Protein AF-A0A7C7NBR2-F1 (afdb_monomer)

Foldseek 3Di:
DPPWDKDKDWDWDDDVPGIDIDIFIDTPPDDDPVCPRVVVVVVVVVVVVDDD

Mean predicted aligned error: 5.49 Å

pLDDT: mean 86.43, std 13.47, range [41.16, 97.0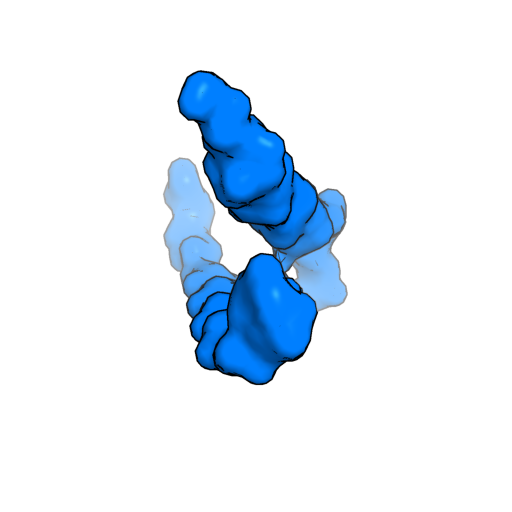]

Nearest PDB structures (foldseek):
  6k15-assembly1_G  TM=3.834E-01  e=5.942E+00  Saccharomyces cerevisiae S288C
  5knc-assembly1_G  TM=4.110E-01  e=7.257E+00  Enterococcus hirae ATCC 9790
  7vdv-assembly1_V  TM=3.420E-01  e=6.789E+00  Homo sapiens
  8ied-assembly1_A  TM=3.334E-01  e=9.473E+00  Homo sapiens

Radius of gyration: 13.55 Å; Cα contacts (8 Å, |Δi|>4): 47; chains: 1; bounding box: 25×26×40 Å

Structure (mmCIF, N/CA/C/O backbone):
data_AF-A0A7C7NBR2-F1
#
_entry.id   AF-A0A7C7NBR2-F1
#
loop_
_atom_site.group_PDB
_atom_site.id
_atom_site.type_symbol
_atom_site.label_atom_id
_atom_site.label_alt_id
_atom_site.label_comp_id
_atom_site.label_asym_id
_atom_site.label_entity_id
_atom_site.label_seq_id
_atom_site.pdbx_PDB_ins_code
_atom_site.Cartn_x
_atom_site.Cartn_y
_atom_site.Cartn_z
_atom_site.occupancy
_atom_site.B_iso_or_equiv
_atom_site.auth_seq_id
_atom_site.auth_comp_id
_atom_site.auth_asym_id
_atom_site.auth_atom_id
_atom_site.pdbx_PDB_model_num
ATOM 1 N N . TRP A 1 1 ? 4.261 5.786 -19.817 1.00 57.25 1 TRP A N 1
ATOM 2 C CA . TRP A 1 1 ? 3.814 4.643 -18.993 1.00 57.25 1 TRP A CA 1
ATOM 3 C C . TRP A 1 1 ? 4.103 3.357 -19.759 1.00 57.25 1 TRP A C 1
ATOM 5 O O . TRP A 1 1 ? 3.658 3.250 -20.892 1.00 57.25 1 TRP A O 1
ATOM 15 N N . PHE A 1 2 ? 4.869 2.419 -19.195 1.00 68.06 2 PHE A N 1
ATOM 16 C CA . PHE A 1 2 ? 5.399 1.233 -19.901 1.00 68.06 2 PHE A CA 1
ATOM 17 C C . PHE A 1 2 ? 4.449 0.014 -19.947 1.00 68.06 2 PHE A C 1
ATOM 19 O O . PHE A 1 2 ? 4.834 -1.045 -20.427 1.00 68.06 2 PHE A O 1
ATOM 26 N N . GLY A 1 3 ? 3.211 0.130 -19.451 1.00 72.12 3 GLY A N 1
ATOM 27 C CA . GLY A 1 3 ? 2.222 -0.960 -19.509 1.00 72.12 3 GLY A CA 1
ATOM 28 C C . GLY A 1 3 ? 2.413 -2.062 -18.460 1.00 72.12 3 GLY A C 1
ATOM 29 O O . GLY A 1 3 ? 1.746 -3.093 -18.532 1.00 72.12 3 GLY A O 1
ATOM 30 N N . PHE A 1 4 ? 3.294 -1.851 -17.478 1.00 77.62 4 PHE A N 1
ATOM 31 C CA . PHE A 1 4 ? 3.485 -2.780 -16.369 1.00 77.62 4 PHE A CA 1
ATOM 32 C C . PHE A 1 4 ? 2.199 -2.928 -15.551 1.00 77.62 4 PHE A C 1
ATOM 34 O O . PHE A 1 4 ? 1.489 -1.953 -15.293 1.00 77.62 4 PHE A O 1
ATOM 41 N N . LYS A 1 5 ? 1.890 -4.174 -15.182 1.00 86.75 5 LYS A N 1
ATOM 42 C CA . LYS A 1 5 ? 0.747 -4.518 -14.338 1.00 86.75 5 LYS A CA 1
ATOM 43 C C . LYS A 1 5 ? 1.252 -4.915 -12.967 1.00 86.75 5 LYS A C 1
ATOM 45 O O . LYS A 1 5 ? 2.136 -5.765 -12.863 1.00 86.75 5 LYS A O 1
ATOM 50 N N . ASP A 1 6 ? 0.619 -4.360 -11.950 1.00 90.62 6 ASP A N 1
ATOM 51 C CA . ASP A 1 6 ? 0.927 -4.646 -10.562 1.00 90.62 6 ASP A CA 1
ATOM 52 C C . ASP A 1 6 ? -0.342 -5.061 -9.823 1.00 90.62 6 ASP A C 1
ATOM 54 O O . ASP A 1 6 ? -1.440 -4.612 -10.156 1.00 90.62 6 ASP A O 1
ATOM 58 N N . ASP A 1 7 ? -0.169 -5.903 -8.812 1.00 93.06 7 ASP A N 1
ATOM 59 C CA . ASP A 1 7 ? -1.229 -6.302 -7.898 1.00 93.06 7 ASP A CA 1
ATOM 60 C C . ASP A 1 7 ? -0.970 -5.716 -6.518 1.00 93.06 7 ASP A C 1
AT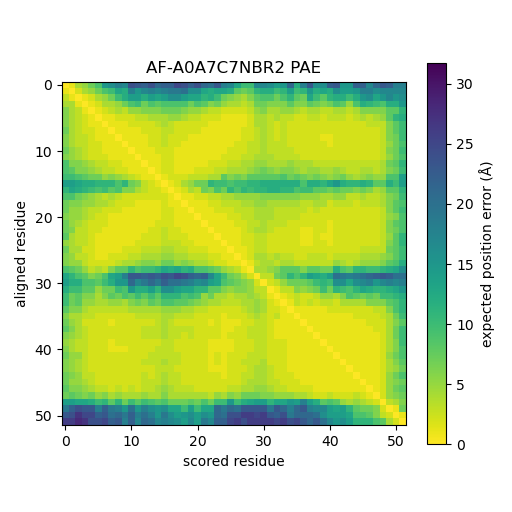OM 62 O O . ASP A 1 7 ? 0.144 -5.779 -5.985 1.00 93.06 7 ASP A O 1
ATOM 66 N N . VAL A 1 8 ? -2.030 -5.182 -5.919 1.00 94.19 8 VAL A N 1
ATOM 67 C CA . VAL A 1 8 ? -2.035 -4.704 -4.539 1.00 94.19 8 VAL A CA 1
ATOM 68 C C . VAL A 1 8 ? -3.160 -5.411 -3.805 1.00 94.19 8 VAL A C 1
ATOM 70 O O . VAL A 1 8 ? -4.308 -5.393 -4.243 1.00 94.19 8 VAL A O 1
ATOM 73 N N . VAL A 1 9 ? -2.825 -6.044 -2.685 1.00 97.00 9 VAL A N 1
ATOM 74 C CA . VAL A 1 9 ? -3.789 -6.726 -1.821 1.00 97.00 9 VAL A CA 1
ATOM 75 C C . VAL A 1 9 ? -3.774 -6.042 -0.467 1.00 97.00 9 VAL A C 1
ATOM 77 O O . VAL A 1 9 ? -2.730 -5.957 0.181 1.00 97.00 9 VAL A O 1
ATOM 80 N N . ILE A 1 10 ? -4.945 -5.584 -0.038 1.00 95.94 10 ILE A N 1
ATOM 81 C CA . ILE A 1 10 ? -5.157 -4.969 1.269 1.00 95.94 10 ILE A CA 1
ATOM 82 C C . ILE A 1 10 ? -6.113 -5.867 2.039 1.00 95.94 10 ILE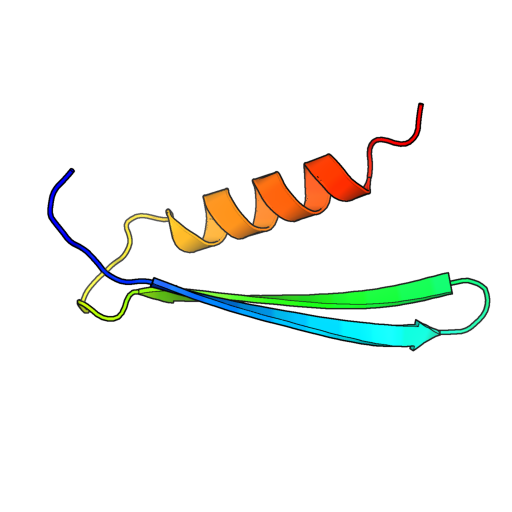 A C 1
ATOM 84 O O . ILE A 1 10 ? -7.211 -6.170 1.573 1.00 95.94 10 ILE A O 1
ATOM 88 N N . ARG A 1 11 ? -5.685 -6.306 3.219 1.00 96.94 11 ARG A N 1
ATOM 89 C CA . ARG A 1 11 ? -6.524 -7.048 4.155 1.00 96.94 11 ARG A CA 1
ATOM 90 C C . ARG A 1 11 ? -6.746 -6.198 5.389 1.00 96.94 11 ARG A C 1
ATOM 92 O O . ARG A 1 11 ? -5.788 -5.707 5.976 1.00 96.94 11 ARG A O 1
ATOM 99 N N . ILE A 1 12 ? -8.004 -6.078 5.789 1.00 95.38 12 ILE A N 1
ATOM 100 C CA . ILE A 1 12 ? -8.413 -5.359 6.990 1.00 95.38 12 ILE A CA 1
ATOM 101 C C . ILE A 1 12 ? -9.113 -6.362 7.895 1.00 95.38 12 ILE A C 1
ATOM 103 O O . ILE A 1 12 ? -10.032 -7.055 7.459 1.00 95.38 12 ILE A O 1
ATOM 107 N N . VAL A 1 13 ? -8.656 -6.461 9.138 1.00 96.94 13 VAL A N 1
ATOM 108 C CA . VAL A 1 13 ? -9.289 -7.286 10.169 1.00 96.94 13 VAL A CA 1
ATOM 109 C C . VAL A 1 13 ? -9.527 -6.445 11.413 1.00 96.94 13 VAL A C 1
ATOM 111 O O . VAL A 1 13 ? -8.693 -5.613 11.775 1.00 96.94 13 VAL A O 1
ATOM 114 N N . SER A 1 14 ? -10.661 -6.661 12.076 1.00 96.12 14 SER A N 1
ATOM 115 C CA . SER A 1 14 ? -10.936 -6.032 13.368 1.00 96.12 14 SER A CA 1
ATOM 116 C C . SER A 1 14 ? -9.859 -6.418 14.382 1.00 96.12 14 SER A C 1
ATOM 118 O O . SER A 1 14 ? -9.473 -7.585 14.468 1.00 96.12 14 SER A O 1
ATOM 120 N N . SER A 1 15 ? -9.403 -5.451 15.168 1.00 93.75 15 SER A N 1
ATOM 121 C CA . SER A 1 15 ? -8.488 -5.647 16.293 1.00 93.75 15 SER A CA 1
ATOM 122 C C . SER A 1 15 ? -8.994 -4.835 17.487 1.00 93.75 15 SER A C 1
ATOM 124 O O . SER A 1 15 ? -9.754 -3.889 17.304 1.00 93.75 15 SER A O 1
ATOM 126 N N . ASN A 1 16 ? -8.607 -5.178 18.718 1.00 90.88 16 ASN A N 1
ATOM 127 C CA . ASN A 1 16 ? -9.099 -4.461 19.901 1.00 90.88 16 ASN A CA 1
ATOM 128 C C . ASN A 1 16 ? -8.830 -2.951 19.793 1.00 90.88 16 ASN A C 1
ATOM 130 O O . ASN A 1 16 ? -7.677 -2.530 19.746 1.00 90.88 16 ASN A O 1
ATOM 134 N N . GLY A 1 17 ? -9.906 -2.159 19.750 1.00 89.75 17 GLY A N 1
ATOM 135 C CA . GLY A 1 17 ? -9.846 -0.700 19.639 1.00 89.75 17 GLY A CA 1
ATOM 136 C C . GLY A 1 17 ? -9.517 -0.156 18.243 1.00 89.75 17 GLY A C 1
ATOM 137 O O . GLY A 1 17 ? -9.263 1.037 18.123 1.00 89.75 17 GLY A O 1
ATOM 138 N N . GLY A 1 18 ? -9.512 -0.984 17.190 1.00 90.38 18 GLY A N 1
ATOM 139 C CA . GLY A 1 18 ? -9.203 -0.522 15.836 1.00 90.38 18 GLY A CA 1
ATOM 140 C C . GLY A 1 18 ? -9.228 -1.613 14.765 1.00 90.38 18 GLY A C 1
ATOM 14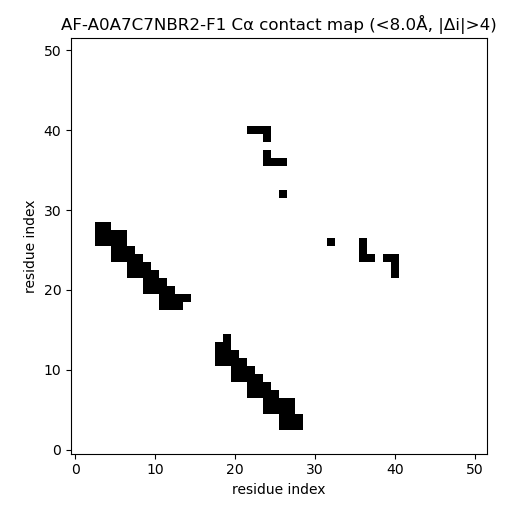1 O O . GLY A 1 18 ? -9.966 -2.593 14.840 1.00 90.38 18 GLY A O 1
ATOM 142 N N . SER A 1 19 ? -8.414 -1.437 13.727 1.00 92.81 19 SER A N 1
ATOM 143 C CA . SER A 1 19 ? -8.250 -2.419 12.653 1.00 92.81 19 SER A CA 1
ATOM 144 C C . SER A 1 19 ? -6.776 -2.687 12.405 1.00 92.81 19 SER A C 1
ATOM 146 O O . SER A 1 19 ? -5.963 -1.766 12.379 1.00 92.81 19 SER A O 1
ATOM 148 N N . ARG A 1 20 ? -6.428 -3.953 12.186 1.00 92.50 20 ARG A N 1
ATOM 149 C CA . ARG A 1 20 ? -5.126 -4.326 11.641 1.00 92.50 20 ARG A CA 1
ATOM 150 C C . ARG A 1 20 ? -5.228 -4.324 10.121 1.00 92.50 20 ARG A C 1
ATOM 152 O O . ARG A 1 20 ? -6.106 -4.981 9.561 1.00 92.50 20 ARG A O 1
ATOM 159 N N . VAL A 1 21 ? -4.313 -3.608 9.475 1.00 93.12 21 VAL A N 1
ATOM 160 C CA . VAL A 1 21 ? -4.234 -3.508 8.017 1.00 93.12 21 VAL A CA 1
ATOM 161 C C . VAL A 1 21 ? -2.949 -4.173 7.539 1.00 93.12 21 VAL A C 1
ATOM 163 O O . VAL A 1 21 ? -1.854 -3.708 7.846 1.00 93.12 21 VAL A O 1
ATOM 166 N N . ASP A 1 22 ? -3.078 -5.260 6.782 1.00 94.81 22 ASP A N 1
ATOM 167 C CA . ASP A 1 22 ? -1.954 -5.903 6.105 1.00 94.81 22 ASP A CA 1
ATOM 168 C C . ASP A 1 22 ? -1.967 -5.486 4.624 1.00 94.81 22 ASP A C 1
ATOM 170 O O . ASP A 1 22 ? -2.939 -5.738 3.906 1.00 94.81 22 ASP A O 1
ATOM 174 N N . VAL A 1 23 ? -0.879 -4.875 4.150 1.00 95.88 23 VAL A N 1
ATOM 175 C CA . VAL A 1 23 ? -0.740 -4.400 2.764 1.00 95.88 23 VAL A CA 1
ATOM 176 C C . VAL A 1 23 ? 0.349 -5.200 2.062 1.00 95.88 23 VAL A C 1
ATOM 178 O O . VAL A 1 23 ? 1.459 -5.342 2.575 1.00 95.88 23 VAL A O 1
ATOM 181 N N . ARG A 1 24 ? 0.041 -5.731 0.878 1.00 95.62 24 ARG A N 1
ATOM 182 C CA . ARG A 1 24 ? 0.988 -6.457 0.024 1.00 95.62 24 ARG A CA 1
ATOM 183 C C . ARG A 1 24 ? 0.968 -5.883 -1.381 1.00 95.62 24 ARG A C 1
ATOM 185 O O . ARG A 1 24 ? -0.088 -5.509 -1.883 1.00 95.62 24 ARG A O 1
ATOM 192 N N . SER A 1 25 ? 2.133 -5.846 -2.015 1.00 94.56 25 SER A N 1
ATOM 193 C CA . SER A 1 25 ? 2.311 -5.306 -3.358 1.00 94.56 25 SER A CA 1
ATOM 194 C C . SER A 1 25 ? 3.287 -6.176 -4.136 1.00 94.56 25 SER A C 1
ATOM 196 O O . SER A 1 25 ? 4.320 -6.569 -3.594 1.00 94.56 25 SER A O 1
ATOM 198 N N . VAL A 1 26 ? 2.957 -6.483 -5.388 1.00 93.19 26 VAL A N 1
ATOM 199 C CA . VAL A 1 26 ? 3.799 -7.289 -6.277 1.00 93.19 26 VAL A CA 1
ATOM 200 C C . VAL A 1 26 ? 3.675 -6.801 -7.717 1.00 93.19 26 VAL A C 1
ATOM 202 O O . VAL A 1 26 ? 2.602 -6.385 -8.151 1.00 93.19 26 VAL A O 1
ATOM 205 N N . SER A 1 27 ? 4.775 -6.871 -8.468 1.00 90.75 27 SER A N 1
ATOM 206 C CA . SER A 1 27 ? 4.767 -6.593 -9.906 1.00 90.75 27 SER A CA 1
ATOM 207 C C . SER A 1 27 ? 4.639 -7.879 -10.716 1.00 90.75 27 SER A C 1
ATOM 209 O O . SER A 1 27 ? 5.315 -8.864 -10.416 1.00 90.75 27 SER A O 1
ATOM 211 N N . ARG A 1 28 ? 3.807 -7.877 -11.767 1.00 89.38 28 ARG A N 1
ATOM 212 C CA . ARG A 1 28 ? 3.570 -9.061 -12.617 1.00 89.38 28 ARG A CA 1
ATOM 213 C C . ARG A 1 28 ? 4.666 -9.316 -13.657 1.00 89.38 28 ARG A C 1
ATOM 215 O O . ARG A 1 28 ? 4.607 -10.327 -14.347 1.00 89.38 28 ARG A O 1
ATOM 222 N N . VAL A 1 29 ? 5.625 -8.402 -13.817 1.00 80.81 29 VAL A N 1
ATOM 223 C CA . VAL A 1 29 ? 6.558 -8.415 -14.965 1.00 80.81 29 VAL A CA 1
ATOM 224 C C . VAL A 1 29 ? 7.954 -8.965 -14.621 1.00 80.81 29 VAL A C 1
ATOM 226 O O . VAL A 1 29 ? 8.657 -9.424 -15.510 1.00 80.81 29 VAL A O 1
ATOM 229 N N . GLY A 1 30 ? 8.299 -9.055 -13.332 1.00 71.19 30 GLY A N 1
ATOM 230 C CA . GLY A 1 30 ? 9.308 -9.976 -12.783 1.00 71.19 30 GLY A CA 1
ATOM 231 C C . GLY A 1 30 ? 10.795 -9.778 -13.149 1.00 71.19 30 GLY A C 1
ATOM 232 O O . GLY A 1 30 ? 11.251 -10.209 -14.202 1.00 71.19 30 GLY A O 1
ATOM 233 N N . ARG A 1 31 ? 11.578 -9.261 -12.182 1.00 65.56 31 ARG A N 1
ATOM 234 C CA . ARG A 1 31 ? 12.929 -9.726 -11.741 1.00 65.56 31 ARG A CA 1
ATOM 235 C C . ARG A 1 31 ? 13.425 -8.903 -10.542 1.00 65.56 31 ARG A C 1
ATOM 237 O O . ARG A 1 31 ? 14.018 -9.447 -9.622 1.00 65.56 31 ARG A O 1
ATOM 244 N N . SER A 1 32 ? 13.144 -7.604 -10.557 1.00 77.69 32 SER A N 1
ATOM 245 C CA . SER A 1 32 ? 13.354 -6.639 -9.473 1.00 77.69 32 SER A CA 1
ATOM 246 C C . SER A 1 32 ? 12.382 -5.479 -9.695 1.00 77.69 32 SER A C 1
ATOM 248 O O . SER A 1 32 ? 12.081 -5.160 -10.844 1.00 77.69 32 SER A O 1
ATOM 250 N N . ASP A 1 33 ? 11.868 -4.874 -8.627 1.00 82.31 33 ASP A N 1
ATOM 251 C CA . ASP A 1 33 ? 10.986 -3.700 -8.681 1.00 82.31 33 ASP A CA 1
ATOM 252 C C . ASP A 1 33 ? 11.704 -2.404 -8.273 1.00 82.31 33 ASP A C 1
ATOM 254 O O . ASP A 1 33 ? 11.068 -1.360 -8.170 1.00 82.31 33 ASP A O 1
ATOM 258 N N . VAL A 1 34 ? 13.011 -2.485 -7.980 1.00 88.38 34 VAL A N 1
ATOM 259 C CA . VAL A 1 34 ? 13.862 -1.367 -7.529 1.00 88.38 34 VAL A CA 1
ATOM 260 C C . VAL A 1 34 ? 13.247 -0.598 -6.340 1.00 88.38 34 VAL A C 1
ATOM 262 O O . VAL A 1 34 ? 13.487 0.588 -6.147 1.00 88.38 34 VAL A O 1
ATOM 265 N N . GLY A 1 35 ? 12.444 -1.276 -5.512 1.00 91.25 35 GLY A N 1
ATOM 266 C CA . GLY A 1 35 ? 11.789 -0.681 -4.348 1.00 91.25 35 GLY A CA 1
ATOM 267 C C . GLY A 1 35 ? 10.430 -0.027 -4.615 1.00 91.25 35 GLY A C 1
ATOM 268 O O . GLY A 1 35 ? 9.825 0.472 -3.663 1.00 91.25 35 GLY A O 1
ATOM 269 N N . SER A 1 36 ? 9.895 -0.071 -5.840 1.00 92.25 36 SER A N 1
ATOM 270 C CA . SER A 1 36 ? 8.577 0.499 -6.156 1.00 92.25 36 SER A CA 1
ATOM 271 C C . SER A 1 36 ? 7.440 -0.099 -5.318 1.00 92.25 36 SER A C 1
ATOM 273 O O . SER A 1 36 ? 6.530 0.630 -4.921 1.00 92.25 36 SER A O 1
ATOM 275 N N . ASN A 1 37 ? 7.472 -1.397 -4.979 1.00 93.06 37 ASN A N 1
ATOM 276 C CA . ASN A 1 37 ? 6.446 -1.972 -4.102 1.00 93.06 37 ASN A CA 1
ATOM 277 C C . ASN A 1 37 ? 6.554 -1.427 -2.672 1.00 93.06 37 ASN A C 1
ATOM 279 O O . ASN A 1 37 ? 5.535 -1.153 -2.040 1.00 93.06 37 ASN A O 1
ATOM 283 N N . ALA A 1 38 ? 7.775 -1.243 -2.163 1.00 94.31 38 ALA A N 1
ATOM 284 C CA . ALA A 1 38 ? 7.995 -0.691 -0.829 1.00 94.31 38 ALA A CA 1
ATOM 285 C C . ALA A 1 38 ? 7.565 0.781 -0.750 1.00 94.31 38 ALA A C 1
ATOM 287 O O . ALA A 1 38 ? 6.915 1.183 0.214 1.00 94.31 38 ALA A O 1
ATOM 288 N N . GLU A 1 39 ? 7.889 1.576 -1.773 1.00 95.06 39 GLU A N 1
ATOM 289 C CA . GLU A 1 39 ? 7.423 2.957 -1.903 1.00 95.06 39 GLU A CA 1
ATOM 290 C C . GLU A 1 39 ? 5.895 3.033 -1.886 1.00 95.06 39 GLU A C 1
ATOM 292 O O . GLU A 1 39 ? 5.327 3.768 -1.079 1.00 95.06 39 GLU A O 1
ATOM 297 N N . ARG A 1 40 ? 5.229 2.197 -2.689 1.00 94.38 40 ARG A N 1
ATOM 298 C CA . ARG A 1 40 ? 3.766 2.123 -2.748 1.00 94.38 40 ARG A CA 1
ATOM 299 C C . ARG A 1 40 ? 3.139 1.785 -1.399 1.00 94.38 40 ARG A C 1
ATOM 301 O O . ARG A 1 40 ? 2.183 2.440 -0.992 1.00 94.38 40 ARG A O 1
ATOM 308 N N . ILE A 1 41 ? 3.678 0.784 -0.700 1.00 94.94 41 ILE A N 1
ATOM 309 C CA . ILE A 1 41 ? 3.187 0.391 0.627 1.00 94.94 41 ILE A CA 1
ATOM 310 C C . ILE A 1 41 ? 3.339 1.552 1.617 1.00 94.94 41 ILE A C 1
ATOM 312 O O . ILE A 1 41 ? 2.389 1.866 2.330 1.0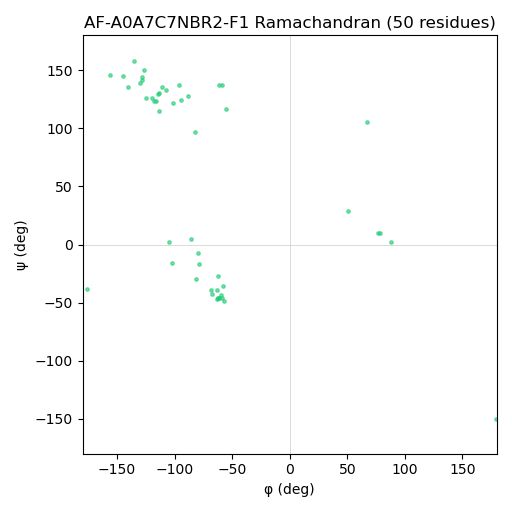0 94.94 41 ILE A O 1
ATOM 316 N N . ARG A 1 42 ? 4.500 2.223 1.643 1.00 94.50 42 ARG A N 1
ATOM 317 C CA . ARG A 1 42 ? 4.734 3.368 2.539 1.00 94.50 42 ARG A CA 1
ATOM 318 C C . ARG A 1 42 ? 3.795 4.532 2.246 1.00 94.50 42 ARG A C 1
ATOM 320 O O . ARG A 1 42 ? 3.216 5.071 3.182 1.00 94.50 42 ARG A O 1
ATOM 327 N N . ALA A 1 43 ? 3.623 4.888 0.975 1.00 94.38 43 ALA A N 1
ATOM 328 C CA . ALA A 1 43 ? 2.725 5.964 0.568 1.00 94.38 43 ALA A CA 1
ATOM 329 C C . ALA A 1 43 ? 1.276 5.678 0.993 1.00 94.38 43 ALA A C 1
ATOM 331 O O . ALA A 1 43 ? 0.613 6.548 1.550 1.00 94.38 43 ALA A O 1
ATOM 332 N N . PHE A 1 44 ? 0.811 4.440 0.801 1.00 93.25 44 PHE A N 1
ATOM 333 C CA . PHE A 1 44 ? -0.525 4.029 1.224 1.00 93.25 44 PHE A CA 1
ATOM 334 C C . PHE A 1 44 ? -0.707 4.108 2.748 1.00 93.25 44 PHE A C 1
ATOM 336 O O . PHE A 1 44 ? -1.690 4.669 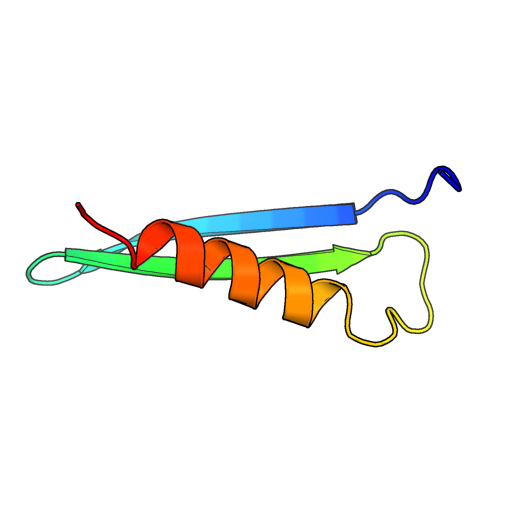3.222 1.00 93.25 44 PHE A O 1
ATOM 343 N N . LEU A 1 45 ? 0.250 3.589 3.525 1.00 91.75 45 LEU A N 1
ATOM 344 C CA . LEU A 1 45 ? 0.195 3.650 4.990 1.00 91.75 45 LEU A CA 1
ATOM 345 C C . LEU A 1 45 ? 0.242 5.094 5.511 1.00 91.75 45 LEU A C 1
ATOM 347 O O . LEU A 1 45 ? -0.489 5.421 6.442 1.00 91.75 45 LEU A O 1
ATOM 351 N N . ALA A 1 46 ? 1.054 5.960 4.898 1.00 92.62 46 ALA A N 1
ATOM 352 C CA . ALA A 1 46 ? 1.124 7.376 5.251 1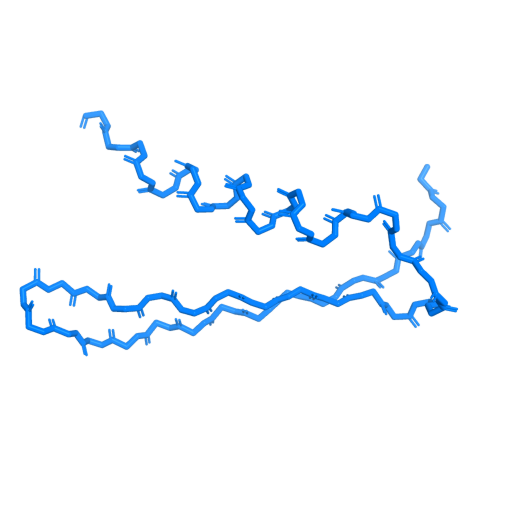.00 92.62 46 ALA A CA 1
ATOM 353 C C . ALA A 1 46 ? -0.214 8.088 5.004 1.00 92.62 46 ALA A C 1
ATOM 355 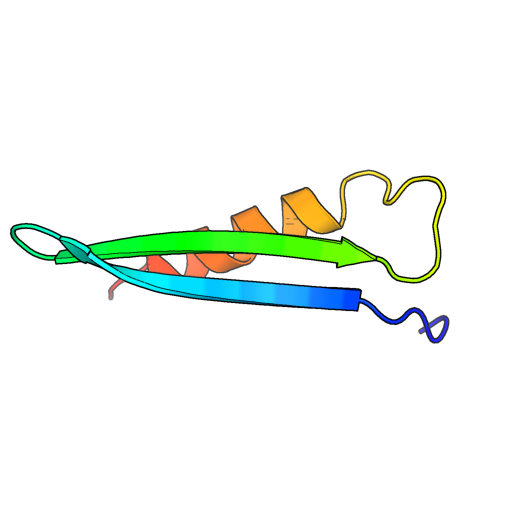O O . ALA A 1 46 ? -0.706 8.772 5.895 1.00 92.62 46 ALA A O 1
ATOM 356 N N . ALA A 1 47 ? -0.844 7.852 3.849 1.00 91.44 47 ALA A N 1
ATOM 357 C CA . ALA A 1 47 ? -2.147 8.430 3.519 1.00 91.44 47 ALA A CA 1
ATOM 358 C C . ALA A 1 47 ? -3.269 7.992 4.479 1.00 91.44 47 ALA A C 1
ATOM 360 O O . ALA A 1 47 ? -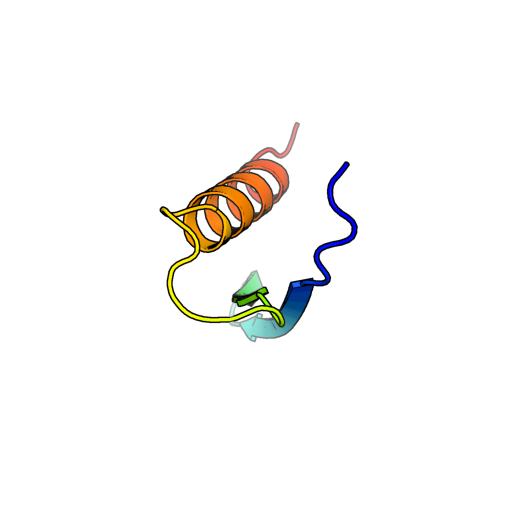4.225 8.733 4.671 1.00 91.44 47 ALA A O 1
ATOM 361 N N . MET A 1 48 ? -3.161 6.809 5.095 1.00 86.31 48 MET A N 1
ATOM 362 C CA . MET A 1 48 ? -4.106 6.364 6.128 1.00 86.31 48 MET A CA 1
ATOM 363 C C . MET A 1 48 ? -3.806 6.933 7.521 1.00 86.31 48 MET A C 1
ATOM 365 O O . MET A 1 48 ? -4.719 7.057 8.333 1.00 86.31 48 MET A O 1
ATOM 369 N N . GLY A 1 49 ? -2.535 7.211 7.829 1.00 77.00 49 GLY A N 1
ATOM 370 C CA . GLY A 1 49 ? -2.101 7.748 9.123 1.00 77.00 49 GLY A CA 1
ATOM 371 C C . GLY A 1 49 ? -2.331 9.252 9.278 1.00 77.00 49 GLY A C 1
ATOM 372 O O . GLY A 1 49 ? -2.307 9.759 10.397 1.00 77.00 49 GLY A O 1
ATOM 373 N N . THR A 1 50 ? -2.565 9.968 8.178 1.00 52.53 50 THR A N 1
ATOM 374 C CA . THR A 1 50 ? -3.002 11.364 8.199 1.00 52.53 50 THR A CA 1
ATOM 375 C C . THR A 1 50 ? -4.514 11.410 8.407 1.00 52.53 50 THR A C 1
ATOM 377 O O . THR A 1 50 ? -5.288 11.261 7.466 1.00 52.53 50 THR A O 1
ATOM 380 N N . GLN A 1 51 ? -4.931 11.594 9.656 1.00 41.16 51 GLN A N 1
ATOM 381 C CA . GLN A 1 51 ? -6.255 12.123 9.978 1.00 41.16 51 GLN A CA 1
ATOM 382 C C . GLN A 1 51 ? -6.097 13.637 10.176 1.00 41.16 51 GLN A C 1
ATOM 384 O O . GLN A 1 51 ? -5.230 14.046 10.949 1.00 41.16 51 GLN A O 1
ATOM 389 N N . GLU A 1 52 ? -6.861 14.446 9.432 1.00 42.69 52 GLU A N 1
ATOM 390 C CA . GLU A 1 52 ? -7.112 15.852 9.799 1.00 42.69 52 GLU A CA 1
ATOM 391 C C . GLU A 1 52 ? -7.982 15.931 11.060 1.00 42.69 52 GLU A C 1
ATOM 393 O O . GLU A 1 52 ? -8.867 15.053 11.220 1.00 42.69 52 GLU A O 1
#

Solvent-accessible surface area (backbone atoms only — not comparable to full-atom values): 3502 Å² total; per-residue (Å²): 136,93,79,82,52,69,52,75,51,78,46,78,44,87,41,97,98,52,69,48,73,50,79,48,58,48,68,75,79,77,89,77,65,92,54,52,47,59,52,51,52,52,54,54,54,50,64,67,69,61,73,132

Secondary structure (DSSP, 8-state):
-----EEEEEEEEEETTEEEEEEEEEESS-S--TTHHHHHHHHHHHHHH---

Sequence (52 aa):
WFGFKDDVVIRIVSSNGGSRVDVRSVSRVGRSDVGSNAERIRAFLAAMGTQE